Protein AF-A0A356QQH7-F1 (afdb_monomer_lite)

Sequence (150 aa):
EQMPKISRMQTELLVSAFQADFTRVATLQFTNSVGQASMTWLGIQERQHTLSHKPNSDTDAQEKLTKINAWYASEIAHLAQRLAETPEPGGSGSMLDHTTILWTNELGEGNSHSHKDIPWAFIGSGLGFKGGRMVDAGGVPHNRLLLSIA

Secondary structure (DSSP, 8-state):
--HHHHHHHHHHHHHHHHHTTS-S-----SS-TT---B-GGGT--SBHHHHHTS-TT-HHHHHHHHHHHHHHHHHHHHHHHHHHHSBPTTSSSBHHHH-EEEEE-S-SBTTTTB-SS--EEEEESTT----S-----TT--THHHHHH--

Radius of gyration: 17.01 Å; chains: 1; bounding box: 36×37×45 Å

Foldseek 3Di:
DCLVVVLVVVLVVVLVCVQVVVDPDDDDDSADPQGQDAPVVLVGRGGLLVLLQDDPVPVVSVVVNVSVVVVVVVSVVVSLVSQQPDARVVDGHGNLQQDKDWDWDPAPGRNVRHPFPTDIDIGGQNVPDDDPDDDDPVRPPCVVVVVVVD

Structure (mmCIF, N/CA/C/O backbone):
data_AF-A0A356QQH7-F1
#
_entry.id   AF-A0A356QQH7-F1
#
loop_
_atom_site.group_PDB
_atom_site.id
_atom_site.type_symbol
_atom_site.label_atom_id
_atom_site.label_alt_id
_atom_site.label_comp_id
_atom_site.label_asym_id
_atom_site.label_entity_id
_atom_site.label_seq_id
_atom_site.pdbx_PDB_ins_code
_atom_site.Cartn_x
_atom_site.Cartn_y
_atom_site.Cartn_z
_atom_site.occupancy
_atom_site.B_iso_or_equiv
_atom_site.auth_seq_id
_atom_site.auth_comp_id
_atom_site.auth_asym_id
_atom_site.auth_atom_id
_atom_site.pdbx_PDB_model_num
ATOM 1 N N . GLU A 1 1 ? 9.132 15.671 -4.067 1.00 79.00 1 GLU A N 1
ATOM 2 C CA . GLU A 1 1 ? 9.731 16.215 -2.825 1.00 79.00 1 GLU A CA 1
ATOM 3 C C . GLU A 1 1 ? 8.800 16.186 -1.616 1.00 79.00 1 GLU A C 1
ATOM 5 O O . GLU A 1 1 ? 9.200 15.644 -0.601 1.00 79.00 1 GLU A O 1
ATOM 10 N N . GLN A 1 2 ? 7.567 16.705 -1.682 1.00 91.81 2 GLN A N 1
ATOM 11 C CA . GLN A 1 2 ? 6.690 16.745 -0.493 1.00 91.81 2 GLN A CA 1
ATOM 12 C C . GLN A 1 2 ? 5.967 15.428 -0.163 1.00 91.81 2 GLN A C 1
ATOM 14 O O . GLN A 1 2 ? 5.400 15.313 0.922 1.00 91.81 2 GLN A O 1
ATOM 19 N N . MET A 1 3 ? 5.982 14.442 -1.067 1.00 94.38 3 MET A N 1
ATOM 20 C CA . MET A 1 3 ? 5.221 13.196 -0.912 1.00 94.38 3 MET A CA 1
ATOM 21 C C . MET A 1 3 ? 5.493 12.481 0.425 1.00 94.38 3 MET A C 1
ATOM 23 O O . MET A 1 3 ? 4.504 12.184 1.085 1.00 94.38 3 MET A O 1
ATOM 27 N N . PRO A 1 4 ? 6.748 12.318 0.903 1.00 96.00 4 PRO A N 1
ATOM 28 C CA . PRO A 1 4 ? 7.007 11.704 2.211 1.00 96.00 4 PRO A CA 1
ATOM 29 C C . PRO A 1 4 ? 6.417 12.465 3.399 1.00 96.00 4 PRO A C 1
ATOM 31 O O . PRO A 1 4 ? 5.981 11.872 4.378 1.00 96.00 4 PRO A O 1
ATOM 34 N N . LYS A 1 5 ? 6.385 13.799 3.333 1.00 96.69 5 LYS A N 1
ATOM 35 C CA . LYS A 1 5 ? 5.771 14.606 4.392 1.00 96.69 5 LYS A CA 1
ATOM 36 C C . LYS A 1 5 ? 4.253 14.437 4.377 1.00 96.69 5 LYS A C 1
ATOM 38 O O . LYS A 1 5 ? 3.643 14.251 5.424 1.00 96.69 5 LYS A O 1
ATOM 43 N N . ILE A 1 6 ? 3.650 14.513 3.191 1.00 96.44 6 ILE A N 1
ATOM 44 C CA . ILE A 1 6 ? 2.197 14.428 3.025 1.00 96.44 6 ILE A CA 1
ATOM 45 C C . ILE A 1 6 ? 1.697 13.033 3.404 1.00 96.44 6 ILE A C 1
ATOM 47 O O . ILE A 1 6 ? 0.715 12.942 4.128 1.00 96.44 6 ILE A O 1
ATOM 51 N N . SER A 1 7 ? 2.372 11.957 2.994 1.00 96.56 7 SER A N 1
ATOM 52 C CA . SER A 1 7 ? 1.982 10.587 3.349 1.00 96.56 7 SER A CA 1
ATOM 53 C C . SER A 1 7 ? 1.984 10.339 4.857 1.00 96.56 7 SER A C 1
ATOM 55 O O . SER A 1 7 ? 1.030 9.772 5.393 1.00 96.56 7 SER A O 1
ATOM 57 N N . ARG A 1 8 ? 3.015 10.826 5.558 1.00 97.06 8 ARG A N 1
ATOM 58 C CA . ARG A 1 8 ? 3.095 10.789 7.024 1.00 97.06 8 ARG A CA 1
ATOM 59 C C . ARG A 1 8 ? 1.954 11.576 7.665 1.00 97.06 8 ARG A C 1
ATOM 61 O O . ARG A 1 8 ? 1.257 11.052 8.522 1.00 97.06 8 ARG A O 1
ATOM 68 N N . MET A 1 9 ? 1.688 12.795 7.196 1.00 98.19 9 MET A N 1
ATOM 69 C CA . MET A 1 9 ? 0.567 13.594 7.707 1.00 98.19 9 MET A CA 1
ATOM 70 C C . MET A 1 9 ? -0.792 12.922 7.472 1.00 98.19 9 MET A C 1
ATOM 72 O O . MET A 1 9 ? -1.637 12.933 8.359 1.00 98.19 9 MET A O 1
ATOM 76 N N . GLN A 1 10 ? -1.004 12.318 6.301 1.00 98.06 10 GLN A N 1
ATOM 77 C CA . GLN A 1 10 ? -2.233 11.581 5.993 1.00 98.06 10 GLN A CA 1
ATOM 78 C C . GLN A 1 10 ? -2.392 10.342 6.884 1.00 98.06 10 GLN A C 1
ATOM 80 O O . GLN A 1 10 ? -3.502 10.047 7.315 1.00 98.06 10 GLN A O 1
ATOM 85 N N . THR A 1 11 ? -1.290 9.661 7.212 1.00 98.44 11 THR A N 1
ATOM 86 C CA . THR A 1 11 ? -1.286 8.557 8.184 1.00 98.44 11 THR A CA 1
ATOM 87 C C . THR A 1 11 ? -1.768 9.028 9.555 1.00 98.44 11 THR A C 1
ATOM 89 O O . THR A 1 11 ? -2.699 8.444 10.102 1.00 98.44 11 THR A O 1
ATOM 92 N N . GLU A 1 12 ? -1.204 10.116 10.088 1.00 98.38 12 GLU A N 1
ATOM 93 C CA . GLU A 1 12 ? -1.608 10.632 11.405 1.00 98.38 12 GLU A CA 1
ATOM 94 C C . GLU A 1 12 ? -3.066 11.113 11.427 1.00 98.38 12 GLU A C 1
ATOM 96 O O . GLU A 1 12 ? -3.777 10.890 12.408 1.00 98.38 12 GLU A O 1
ATOM 101 N N . LEU A 1 13 ? -3.542 11.729 10.339 1.00 98.31 13 LEU A N 1
ATOM 102 C CA . LEU A 1 13 ? -4.950 12.113 10.204 1.00 98.31 13 LEU A CA 1
ATOM 103 C C . LEU A 1 13 ? -5.874 10.891 10.210 1.00 98.31 13 LEU A C 1
ATOM 105 O O . LEU A 1 13 ? -6.892 10.908 10.899 1.00 98.31 13 LEU A O 1
ATOM 109 N N . LEU A 1 14 ? -5.515 9.832 9.480 1.00 98.44 14 LEU A N 1
ATOM 110 C CA . LEU A 1 14 ? -6.287 8.591 9.428 1.00 98.44 14 LEU A CA 1
ATOM 111 C C . LEU A 1 14 ? -6.355 7.929 10.808 1.00 98.44 14 LEU A C 1
ATOM 113 O O . LEU A 1 14 ? -7.448 7.620 11.280 1.00 98.44 14 LEU A O 1
ATOM 117 N N . VAL A 1 15 ? -5.210 7.768 11.479 1.00 98.38 15 VAL A N 1
ATOM 118 C CA . VAL A 1 15 ? -5.145 7.172 12.824 1.00 98.38 15 VAL A CA 1
ATOM 119 C C . VAL A 1 15 ? -5.974 7.988 13.814 1.00 98.38 15 VAL A C 1
ATOM 121 O O . VAL A 1 15 ? -6.765 7.416 14.559 1.00 98.38 15 VAL A O 1
ATOM 124 N N . SER A 1 16 ? -5.876 9.320 13.770 1.00 98.25 16 SER A N 1
ATOM 125 C CA . SER A 1 16 ? -6.668 10.206 14.634 1.00 98.25 16 SER A CA 1
ATOM 126 C C . SER A 1 16 ? -8.171 10.082 14.371 1.00 98.25 16 SER A C 1
ATOM 128 O O . SER A 1 16 ? -8.960 10.063 15.312 1.00 98.25 16 SER A O 1
ATOM 130 N N . ALA A 1 17 ? -8.584 9.970 13.104 1.00 98.25 17 ALA A N 1
ATOM 131 C CA . ALA A 1 17 ? -9.989 9.809 12.740 1.00 98.25 17 ALA A CA 1
ATOM 132 C C . ALA A 1 17 ? -10.570 8.478 13.241 1.00 98.25 17 ALA A C 1
ATOM 134 O O . ALA A 1 17 ? -11.712 8.446 13.694 1.00 98.25 17 ALA 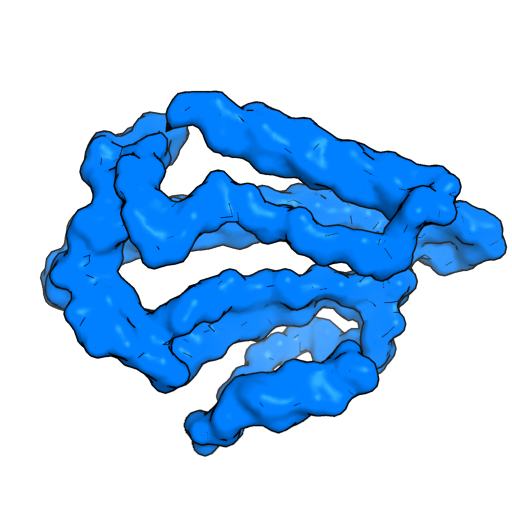A O 1
ATOM 135 N N . PHE A 1 18 ? -9.788 7.397 13.190 1.00 97.62 18 PHE A N 1
ATOM 136 C CA . PHE A 1 18 ? -10.193 6.108 13.754 1.00 97.62 18 PHE A CA 1
ATOM 137 C C . PHE A 1 18 ? -10.226 6.162 15.288 1.00 97.62 18 PHE A C 1
ATOM 139 O O . PHE A 1 18 ? -11.197 5.718 15.893 1.00 97.62 18 PHE A O 1
ATOM 146 N N . GLN A 1 19 ? -9.214 6.763 15.922 1.00 97.44 19 GLN A N 1
ATOM 147 C CA . GLN A 1 19 ? -9.132 6.878 17.381 1.00 97.44 19 GLN A CA 1
ATOM 148 C C . GLN A 1 19 ? -10.284 7.712 17.965 1.00 97.44 19 GLN A C 1
ATOM 150 O O . GLN A 1 19 ? -10.785 7.415 19.047 1.00 97.44 19 GLN A O 1
ATOM 155 N N . ALA A 1 20 ? -10.711 8.752 17.248 1.00 97.38 20 ALA A N 1
ATOM 156 C CA . ALA A 1 20 ? -11.837 9.605 17.621 1.00 97.38 20 ALA A CA 1
ATOM 157 C C . ALA A 1 20 ? -13.211 9.030 17.221 1.00 97.38 20 ALA A C 1
ATOM 159 O O . ALA A 1 20 ? -14.217 9.716 17.386 1.00 97.38 20 ALA A O 1
ATOM 160 N N . ASP A 1 21 ? -13.257 7.810 16.677 1.00 96.19 21 ASP A N 1
ATOM 161 C CA . ASP A 1 21 ? -14.471 7.161 16.170 1.00 96.19 21 ASP A CA 1
ATOM 162 C C . ASP A 1 21 ? -15.252 8.007 15.142 1.00 96.19 21 ASP A C 1
ATOM 164 O O . ASP A 1 21 ? -16.482 8.031 15.106 1.00 96.19 21 ASP A O 1
ATOM 168 N N . PHE A 1 22 ? -14.541 8.743 14.283 1.00 97.50 22 PHE A N 1
ATOM 169 C CA . PHE A 1 22 ? -15.168 9.508 13.199 1.00 97.50 22 PHE A CA 1
ATOM 170 C C . PHE A 1 22 ? -15.488 8.649 11.977 1.00 97.50 22 PHE A C 1
ATOM 172 O O . PHE A 1 22 ? -16.391 8.979 11.208 1.00 97.50 22 PHE A O 1
ATOM 179 N N . THR A 1 23 ? -14.744 7.564 11.763 1.00 97.06 23 THR A N 1
ATOM 180 C CA . THR A 1 23 ? -14.995 6.615 10.676 1.00 97.06 23 THR A CA 1
ATOM 181 C C . THR A 1 23 ? -14.417 5.241 11.005 1.00 97.06 23 THR A C 1
ATOM 183 O O . THR A 1 23 ? -13.462 5.119 11.769 1.00 97.06 23 THR A O 1
ATOM 186 N N . ARG A 1 24 ? -14.983 4.205 10.380 1.00 94.94 24 ARG A N 1
ATOM 187 C CA . ARG A 1 24 ? -14.503 2.815 10.436 1.00 94.94 24 ARG A CA 1
ATOM 188 C C . ARG A 1 24 ? -13.769 2.382 9.163 1.00 94.94 24 ARG A C 1
ATOM 190 O O . ARG A 1 24 ? -13.165 1.317 9.140 1.00 94.94 24 ARG A O 1
ATOM 197 N N . VAL A 1 25 ? -13.828 3.194 8.103 1.00 96.25 25 VAL A N 1
ATOM 198 C CA . VAL A 1 25 ? -13.228 2.901 6.792 1.00 96.25 25 VAL A CA 1
ATOM 199 C C . VAL A 1 25 ? -12.518 4.144 6.261 1.00 96.25 25 VAL A C 1
ATOM 201 O O . VAL A 1 25 ? -13.037 5.259 6.347 1.00 96.25 25 VAL A O 1
ATOM 204 N N . ALA A 1 26 ? -11.330 3.952 5.689 1.00 96.88 26 ALA A N 1
ATOM 205 C CA . ALA A 1 26 ? -10.556 4.999 5.033 1.00 96.88 26 ALA A CA 1
ATOM 206 C C . ALA A 1 26 ? -9.799 4.442 3.819 1.00 96.88 26 ALA A C 1
ATOM 208 O O . ALA A 1 26 ? -9.537 3.243 3.722 1.00 96.88 26 ALA A O 1
ATOM 209 N N . THR A 1 27 ? -9.420 5.324 2.897 1.00 95.62 27 THR A N 1
ATOM 210 C CA . THR A 1 27 ? -8.569 4.997 1.747 1.00 95.62 27 THR A CA 1
ATOM 211 C C . THR A 1 27 ? -7.424 5.994 1.684 1.00 95.62 27 THR A C 1
ATOM 213 O O . THR A 1 27 ? -7.651 7.202 1.722 1.00 95.62 27 THR A O 1
ATOM 216 N N . LEU A 1 28 ? -6.196 5.486 1.572 1.00 93.81 28 LEU A N 1
ATOM 217 C CA . LEU A 1 28 ? -4.996 6.293 1.387 1.00 93.81 28 LEU A CA 1
ATOM 218 C C . LEU A 1 28 ? -4.415 6.025 0.000 1.00 93.81 28 LEU A C 1
ATOM 220 O O . LEU A 1 28 ? -4.061 4.895 -0.327 1.00 93.81 28 LEU A O 1
ATOM 224 N N . GLN A 1 29 ? -4.290 7.078 -0.800 1.00 91.50 29 GLN A N 1
ATOM 225 C CA . GLN A 1 29 ? -3.718 7.018 -2.138 1.00 91.50 29 GLN A CA 1
ATOM 226 C C . GLN A 1 29 ? -2.514 7.959 -2.219 1.00 91.50 29 GLN A C 1
ATOM 228 O O . GLN A 1 29 ? -2.641 9.161 -2.002 1.00 91.50 29 GLN A O 1
ATOM 233 N N . PHE A 1 30 ? -1.339 7.422 -2.552 1.00 89.69 30 PHE A N 1
ATOM 234 C CA . PHE A 1 30 ? -0.111 8.222 -2.638 1.00 89.69 30 PHE A CA 1
ATOM 235 C C . PHE A 1 30 ? 0.006 9.007 -3.949 1.00 89.69 30 PHE A C 1
ATOM 237 O O . PHE A 1 30 ? 0.614 10.076 -3.998 1.00 89.69 30 PHE A O 1
ATOM 244 N N . THR A 1 31 ? -0.534 8.455 -5.035 1.00 87.31 31 THR A N 1
ATOM 245 C CA . THR A 1 31 ? -0.501 9.041 -6.377 1.00 87.31 31 THR A CA 1
ATOM 246 C C . THR A 1 31 ? -1.588 8.421 -7.258 1.00 87.31 31 THR A C 1
ATOM 248 O O . THR A 1 31 ? -2.228 7.450 -6.859 1.00 87.31 31 THR A O 1
ATOM 251 N N . ASN A 1 32 ? -1.832 8.983 -8.439 1.00 84.94 32 ASN A N 1
ATOM 252 C CA . ASN A 1 32 ? -2.826 8.482 -9.391 1.00 84.94 32 ASN A CA 1
ATOM 253 C C . ASN A 1 32 ? -2.258 7.397 -10.330 1.00 84.94 32 ASN A C 1
ATOM 255 O O . ASN A 1 32 ? -1.047 7.269 -10.476 1.00 84.94 32 ASN A O 1
ATOM 259 N N . SER A 1 33 ? -3.150 6.638 -10.981 1.00 71.50 33 SER A N 1
ATOM 260 C CA . SER A 1 33 ? -2.870 5.412 -11.770 1.00 71.50 33 SER A CA 1
ATOM 261 C C . SER A 1 33 ? -2.017 5.613 -13.047 1.00 71.50 33 SER A C 1
ATOM 263 O O . SER A 1 33 ? -1.696 4.686 -13.777 1.00 71.50 33 SER A O 1
ATOM 265 N N . VAL A 1 34 ? -1.580 6.842 -13.333 1.00 82.25 34 VA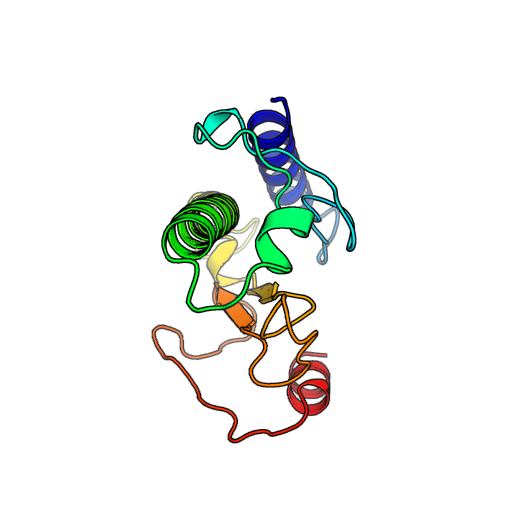L A N 1
ATOM 266 C CA . VAL A 1 34 ? -0.606 7.167 -14.401 1.00 82.25 34 VAL A CA 1
ATOM 267 C C . VAL A 1 34 ? 0.377 8.230 -13.888 1.00 82.25 34 VAL A C 1
ATOM 269 O O . VAL A 1 34 ? 0.896 9.075 -14.622 1.00 82.25 34 VAL A O 1
ATOM 272 N N . GLY A 1 35 ? 0.575 8.245 -12.570 1.00 79.81 35 GLY A N 1
ATOM 273 C CA . GLY A 1 35 ? 1.304 9.274 -11.860 1.00 79.81 35 GLY A CA 1
ATOM 274 C C . GLY A 1 35 ? 2.748 9.336 -12.315 1.00 79.81 35 GLY A C 1
ATOM 275 O O . GLY A 1 35 ? 3.535 8.412 -12.120 1.00 79.81 35 GLY A O 1
ATOM 276 N N . GLN A 1 36 ? 3.124 10.481 -12.870 1.00 85.25 36 GLN A N 1
ATOM 277 C CA . GLN A 1 36 ? 4.481 10.774 -13.325 1.00 85.25 36 GLN A CA 1
ATOM 278 C C . GLN A 1 36 ? 5.376 11.245 -12.169 1.00 85.25 36 GLN A C 1
ATOM 280 O O . GLN A 1 36 ? 6.217 12.129 -12.338 1.00 85.25 36 GLN A O 1
ATOM 285 N N . ALA A 1 37 ? 5.161 10.692 -10.972 1.00 89.00 37 ALA A N 1
ATOM 286 C CA . ALA A 1 37 ? 5.920 11.053 -9.789 1.00 89.00 37 ALA A CA 1
ATOM 287 C C . ALA A 1 37 ? 7.392 10.666 -9.974 1.00 89.00 37 ALA A C 1
ATOM 289 O O . ALA A 1 37 ? 7.711 9.544 -10.373 1.00 89.00 37 ALA A O 1
ATOM 290 N N . SER A 1 38 ? 8.279 11.613 -9.679 1.00 91.56 38 SER A N 1
ATOM 291 C CA . SER A 1 38 ? 9.714 11.372 -9.557 1.00 91.56 38 SER A CA 1
ATOM 292 C C . SER A 1 38 ? 10.070 11.282 -8.075 1.00 91.56 38 SER A C 1
ATOM 294 O O . SER A 1 38 ? 9.689 12.148 -7.275 1.00 91.56 38 SER A O 1
ATOM 296 N N . MET A 1 39 ? 10.767 10.209 -7.707 1.00 94.00 39 MET A N 1
ATOM 297 C CA . MET A 1 39 ? 11.115 9.879 -6.325 1.00 94.00 39 MET A CA 1
ATOM 298 C C . MET A 1 39 ? 12.503 10.415 -5.979 1.00 94.00 39 MET A C 1
ATOM 300 O O . MET A 1 39 ? 13.399 9.679 -5.569 1.00 94.00 39 MET A O 1
ATOM 304 N N . THR A 1 40 ? 12.685 11.727 -6.148 1.00 96.12 40 THR A N 1
ATOM 305 C CA . THR A 1 40 ? 14.000 12.383 -6.048 1.00 96.12 40 THR A CA 1
ATOM 306 C C . THR A 1 40 ? 14.660 12.229 -4.678 1.00 96.12 40 THR A C 1
ATOM 308 O O . THR A 1 40 ? 15.884 12.182 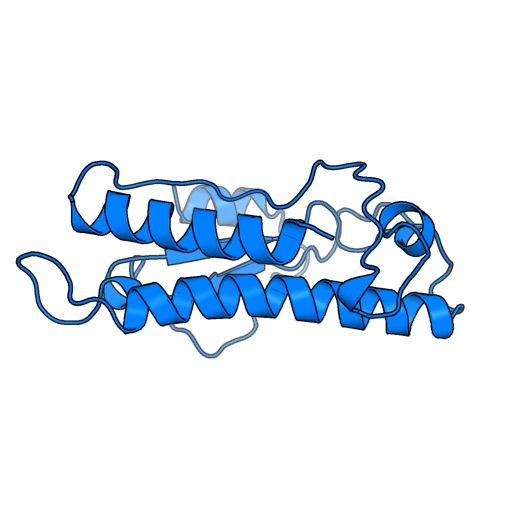-4.595 1.00 96.12 40 THR A O 1
ATOM 311 N N . TRP A 1 41 ? 13.876 12.066 -3.608 1.00 95.81 41 TRP A N 1
ATOM 312 C CA . TRP A 1 41 ? 14.384 11.797 -2.255 1.00 95.81 41 TRP A CA 1
ATOM 313 C C . TRP A 1 41 ? 15.020 10.406 -2.109 1.00 95.81 41 TRP A C 1
ATOM 315 O O . TRP A 1 41 ? 15.756 10.174 -1.156 1.00 95.81 41 TRP A O 1
ATOM 325 N N . LEU A 1 42 ? 14.768 9.495 -3.054 1.00 96.88 42 LEU A N 1
ATOM 326 C CA . LEU A 1 42 ? 15.439 8.197 -3.170 1.00 96.88 42 LEU A CA 1
ATOM 327 C C . LEU A 1 42 ? 16.644 8.247 -4.127 1.00 96.88 42 LEU A C 1
ATOM 329 O O . LEU A 1 42 ? 17.221 7.209 -4.442 1.00 96.88 42 LEU A O 1
ATOM 333 N N . GLY A 1 43 ? 17.005 9.432 -4.634 1.00 96.38 43 GLY A N 1
ATOM 334 C CA . GLY A 1 43 ? 18.038 9.598 -5.660 1.00 96.38 43 GLY A CA 1
ATOM 335 C C . GLY A 1 43 ? 17.595 9.189 -7.070 1.00 96.38 43 GLY A C 1
ATOM 336 O O . GLY A 1 43 ? 18.440 9.050 -7.948 1.00 96.38 43 GLY A O 1
ATOM 337 N N . ILE A 1 44 ? 16.291 9.000 -7.302 1.00 96.88 44 ILE A N 1
ATOM 338 C CA . ILE A 1 44 ? 15.731 8.569 -8.591 1.00 96.88 44 ILE A CA 1
ATOM 339 C C . ILE A 1 44 ? 15.105 9.781 -9.275 1.00 96.88 44 ILE A C 1
ATOM 341 O O . ILE A 1 44 ? 14.156 10.366 -8.755 1.00 96.88 44 ILE A O 1
ATOM 345 N N . GLN A 1 45 ? 15.655 10.176 -10.424 1.00 95.38 45 GLN A N 1
ATOM 346 C CA . GLN A 1 45 ? 15.201 11.362 -11.161 1.00 95.38 45 GLN A CA 1
ATOM 347 C C . GLN A 1 45 ? 14.113 11.014 -12.178 1.00 95.38 45 GLN A C 1
ATOM 349 O O . GLN A 1 45 ? 13.234 11.829 -12.471 1.00 95.38 45 GLN A O 1
ATOM 354 N N . GLU A 1 46 ? 14.143 9.790 -12.695 1.00 96.00 46 GLU A N 1
ATOM 355 C CA . GLU A 1 46 ? 13.163 9.272 -13.631 1.00 96.00 46 GLU A CA 1
ATOM 356 C C . GLU A 1 46 ? 11.772 9.183 -13.002 1.00 96.00 46 GLU A C 1
ATOM 358 O O . GLU A 1 46 ? 11.584 9.024 -11.794 1.00 96.00 46 GLU A O 1
ATOM 363 N N . ARG A 1 47 ? 10.761 9.279 -13.861 1.00 94.38 47 ARG A N 1
ATOM 364 C CA . ARG A 1 47 ? 9.364 9.156 -13.457 1.00 94.38 47 ARG A CA 1
ATOM 365 C C . ARG A 1 47 ? 9.029 7.680 -13.294 1.00 94.38 47 ARG A C 1
ATOM 367 O O . ARG A 1 47 ? 9.300 6.894 -14.202 1.00 94.38 47 ARG A O 1
ATOM 374 N N . GLN A 1 48 ? 8.395 7.314 -12.181 1.00 93.62 48 GLN A N 1
ATOM 375 C CA . GLN A 1 48 ? 8.092 5.913 -11.864 1.00 93.62 48 GLN A CA 1
ATOM 376 C C . GLN A 1 48 ? 7.292 5.208 -12.968 1.00 93.62 48 GLN A C 1
ATOM 378 O O . GLN A 1 48 ? 7.593 4.073 -13.314 1.00 93.62 48 GLN A O 1
ATOM 383 N N . HIS A 1 49 ? 6.325 5.904 -13.577 1.00 94.19 49 HIS A N 1
ATOM 384 C CA . HIS A 1 49 ? 5.502 5.333 -14.638 1.00 94.19 49 HIS A CA 1
ATOM 385 C C . HIS A 1 49 ? 6.342 5.063 -15.888 1.00 94.19 49 HIS A C 1
ATOM 387 O O . HIS A 1 49 ? 6.183 4.052 -16.553 1.00 94.19 49 HIS A O 1
ATOM 393 N N . THR A 1 50 ? 7.291 5.940 -16.214 1.00 95.50 50 THR A N 1
ATOM 394 C CA . THR A 1 50 ? 8.225 5.684 -17.316 1.00 95.50 50 THR A CA 1
ATOM 395 C C . THR A 1 50 ? 9.134 4.495 -17.014 1.00 95.50 50 THR A C 1
ATOM 397 O O . THR A 1 50 ? 9.389 3.692 -17.908 1.00 95.50 50 THR A O 1
ATOM 400 N N . LEU A 1 51 ? 9.601 4.359 -15.768 1.00 95.94 51 LEU A N 1
ATOM 401 C CA . LEU A 1 51 ? 10.393 3.202 -15.347 1.00 95.94 51 LEU A CA 1
ATOM 402 C C . LEU A 1 51 ? 9.595 1.898 -15.463 1.00 95.94 51 LEU A C 1
ATOM 404 O O . LEU A 1 51 ? 10.156 0.902 -15.906 1.00 95.94 51 LEU A O 1
ATOM 408 N N . SER A 1 52 ? 8.297 1.894 -15.142 1.00 94.44 52 SER A N 1
ATOM 409 C CA . SER A 1 52 ? 7.476 0.677 -15.199 1.00 94.44 52 SER A CA 1
ATOM 410 C C . SER A 1 52 ? 7.285 0.122 -16.613 1.00 94.44 52 SER A C 1
ATOM 412 O O . SER A 1 52 ? 6.988 -1.057 -16.747 1.00 94.44 52 SER A O 1
ATOM 414 N N . HIS A 1 53 ? 7.489 0.933 -17.659 1.00 96.31 53 HIS A N 1
ATOM 415 C CA . HIS A 1 53 ? 7.476 0.490 -19.064 1.00 96.31 53 HIS A CA 1
ATOM 416 C C . HIS A 1 53 ? 8.794 -0.141 -19.530 1.00 96.31 53 HIS A C 1
ATOM 418 O O . HIS A 1 53 ? 8.882 -0.634 -20.655 1.00 96.31 53 HIS A O 1
ATOM 424 N N . LYS A 1 54 ? 9.849 -0.108 -18.710 1.00 97.88 54 LYS A N 1
ATOM 425 C CA . LYS A 1 54 ? 11.145 -0.685 -19.073 1.00 97.88 54 LYS A CA 1
ATOM 426 C C . LYS A 1 54 ? 11.075 -2.217 -19.105 1.00 97.88 54 LYS A C 1
ATOM 428 O O . LYS A 1 54 ? 10.351 -2.823 -18.312 1.00 97.88 54 LYS A O 1
ATOM 433 N N . PRO A 1 55 ? 11.816 -2.872 -20.016 1.00 97.38 55 PRO A N 1
ATOM 434 C CA . PRO A 1 55 ? 11.842 -4.328 -20.072 1.00 97.38 55 PRO A CA 1
ATOM 435 C C . PRO A 1 55 ? 12.436 -4.907 -18.781 1.00 97.38 55 PRO A C 1
ATOM 437 O O . PRO A 1 55 ? 13.291 -4.288 -18.150 1.00 97.38 55 PRO A O 1
ATOM 440 N N . ASN A 1 56 ? 12.046 -6.129 -18.420 1.00 96.00 56 ASN A N 1
ATOM 441 C CA . ASN A 1 56 ? 12.557 -6.799 -17.212 1.00 96.00 56 ASN A CA 1
ATOM 442 C C . ASN A 1 56 ? 14.077 -7.036 -17.248 1.00 96.00 56 ASN A C 1
ATOM 444 O O . ASN A 1 56 ? 14.701 -7.207 -16.207 1.00 96.00 56 ASN A O 1
ATOM 448 N N . SER A 1 57 ? 14.682 -7.028 -18.440 1.00 97.81 57 SER A N 1
ATOM 449 C CA . SER A 1 57 ? 16.132 -7.120 -18.629 1.00 97.81 57 SER A CA 1
ATOM 450 C C . SER A 1 57 ? 16.890 -5.826 -18.300 1.00 97.81 57 SER A C 1
ATOM 452 O O . SER A 1 57 ? 18.115 -5.852 -18.234 1.00 97.81 57 SER A O 1
ATOM 454 N N . ASP A 1 58 ? 16.201 -4.692 -18.137 1.00 98.38 58 ASP A N 1
ATOM 455 C CA . ASP A 1 58 ? 16.799 -3.417 -17.722 1.00 98.38 58 ASP A CA 1
ATOM 456 C C . ASP A 1 58 ? 16.986 -3.416 -16.196 1.00 98.38 58 ASP A C 1
ATOM 458 O O . ASP A 1 58 ? 16.111 -2.994 -15.438 1.00 98.38 58 ASP A O 1
ATOM 462 N N . THR A 1 59 ? 18.120 -3.950 -15.738 1.00 98.25 59 THR A N 1
ATOM 463 C CA . THR A 1 59 ? 18.404 -4.153 -14.309 1.00 98.25 59 THR A CA 1
ATOM 464 C C . THR A 1 59 ? 18.410 -2.849 -13.512 1.00 98.25 59 THR A C 1
ATOM 466 O O . THR A 1 59 ? 17.928 -2.832 -12.384 1.00 98.25 59 THR A O 1
ATOM 469 N N . ASP A 1 60 ? 18.887 -1.747 -14.098 1.00 98.25 60 ASP A N 1
ATOM 470 C CA . ASP A 1 60 ? 18.885 -0.427 -13.452 1.00 98.25 60 ASP A CA 1
ATOM 471 C C . ASP A 1 60 ? 17.449 0.064 -13.198 1.00 98.25 60 ASP A C 1
ATOM 473 O O . ASP A 1 60 ? 17.120 0.501 -12.091 1.00 98.25 60 ASP A O 1
ATOM 477 N N . ALA A 1 61 ? 16.554 -0.087 -14.181 1.00 97.94 61 ALA A N 1
ATOM 478 C CA . ALA A 1 61 ? 15.143 0.233 -13.990 1.00 97.94 61 ALA A CA 1
ATOM 479 C C . ALA A 1 61 ? 14.488 -0.647 -12.912 1.00 97.94 61 ALA A C 1
ATOM 481 O O . ALA A 1 61 ? 13.753 -0.128 -12.067 1.00 97.94 61 ALA A O 1
ATOM 482 N N . GLN A 1 62 ? 14.781 -1.953 -12.894 1.00 97.56 62 GLN A N 1
ATOM 483 C CA . GLN A 1 62 ? 14.234 -2.878 -11.892 1.00 97.56 62 GLN A CA 1
ATOM 484 C C . GLN A 1 62 ? 14.718 -2.556 -10.471 1.00 97.56 62 GLN A C 1
ATOM 486 O O . GLN A 1 62 ? 13.925 -2.566 -9.526 1.00 97.56 62 GLN A O 1
ATOM 491 N N . GLU A 1 63 ? 15.991 -2.200 -10.295 1.00 98.31 63 GLU A N 1
ATOM 492 C CA . GLU A 1 63 ? 16.529 -1.771 -9.000 1.00 98.31 63 GLU A CA 1
ATOM 493 C C . GLU A 1 63 ? 15.867 -0.478 -8.506 1.00 98.31 63 GLU A C 1
ATOM 495 O O . GLU A 1 63 ? 15.501 -0.367 -7.330 1.00 98.31 63 GLU A O 1
ATOM 500 N N . LYS A 1 64 ? 15.664 0.499 -9.398 1.00 98.25 64 LYS A N 1
ATOM 501 C CA . LYS A 1 64 ? 14.969 1.756 -9.079 1.00 98.25 64 LYS A CA 1
ATOM 502 C C . LYS A 1 64 ? 13.511 1.512 -8.693 1.00 98.25 64 LYS A C 1
ATOM 504 O O . LYS A 1 64 ? 13.065 2.023 -7.667 1.00 98.25 64 LYS A O 1
ATOM 509 N N . LEU A 1 65 ? 12.783 0.693 -9.454 1.00 96.38 65 LEU A N 1
ATOM 510 C CA . LEU A 1 65 ? 11.404 0.307 -9.135 1.00 96.38 65 LEU A CA 1
ATOM 511 C C . LEU A 1 65 ? 11.318 -0.443 -7.803 1.00 96.38 65 LEU A C 1
ATOM 513 O O . LEU A 1 65 ? 10.424 -0.173 -7.004 1.00 96.38 65 LEU A O 1
ATOM 517 N N . THR A 1 66 ? 12.276 -1.325 -7.517 1.00 97.00 66 THR A N 1
ATOM 518 C CA . THR A 1 66 ? 12.353 -2.033 -6.232 1.00 97.00 66 THR A CA 1
ATOM 519 C C . THR A 1 66 ? 12.523 -1.052 -5.073 1.00 97.00 66 THR A C 1
ATOM 521 O O . THR A 1 66 ? 11.801 -1.149 -4.082 1.00 97.00 66 THR A O 1
ATOM 524 N N . LYS A 1 67 ? 13.409 -0.054 -5.203 1.00 98.19 67 LYS A N 1
ATOM 525 C CA . LYS A 1 67 ? 13.585 1.009 -4.196 1.00 98.19 67 LYS A CA 1
ATOM 526 C C . LYS A 1 67 ? 12.313 1.840 -3.997 1.00 98.19 67 LYS A C 1
ATOM 528 O O . LYS A 1 67 ? 11.963 2.142 -2.859 1.00 98.19 67 LYS A O 1
ATOM 533 N N . ILE A 1 68 ? 11.610 2.179 -5.078 1.00 96.12 68 ILE A N 1
ATOM 534 C CA . ILE A 1 68 ? 10.334 2.911 -5.026 1.00 96.12 68 ILE A CA 1
ATOM 535 C C . ILE A 1 68 ? 9.262 2.091 -4.294 1.00 96.12 68 ILE A C 1
ATOM 537 O O . ILE A 1 68 ? 8.627 2.591 -3.367 1.00 96.12 68 ILE A O 1
ATOM 541 N N . ASN A 1 69 ? 9.094 0.818 -4.655 1.00 95.06 69 ASN A N 1
ATOM 542 C CA . ASN A 1 69 ? 8.119 -0.069 -4.019 1.00 95.06 69 ASN A CA 1
ATOM 543 C C . ASN A 1 69 ? 8.455 -0.341 -2.548 1.00 95.06 69 ASN A C 1
ATOM 545 O O . ASN A 1 69 ? 7.555 -0.366 -1.711 1.00 95.06 69 ASN A O 1
ATOM 549 N N . ALA A 1 70 ? 9.739 -0.477 -2.209 1.00 97.38 70 ALA A N 1
ATOM 550 C CA . ALA A 1 70 ? 10.187 -0.584 -0.824 1.00 97.38 70 ALA A CA 1
ATOM 551 C C . ALA A 1 70 ? 9.856 0.683 -0.019 1.00 97.38 70 ALA A C 1
ATOM 553 O O . ALA A 1 70 ? 9.452 0.588 1.139 1.00 97.38 70 ALA A O 1
ATOM 554 N N . TRP A 1 71 ? 9.967 1.867 -0.630 1.00 97.44 71 TRP A N 1
ATOM 555 C CA . TRP A 1 71 ? 9.542 3.108 0.009 1.00 97.44 71 TRP A CA 1
ATOM 556 C C . TRP A 1 71 ? 8.026 3.129 0.259 1.00 97.44 71 TRP A C 1
ATOM 558 O O . TRP A 1 71 ? 7.620 3.374 1.393 1.00 97.44 71 TRP A O 1
ATOM 568 N N . TYR A 1 72 ? 7.191 2.782 -0.728 1.00 96.12 72 TYR A N 1
ATOM 569 C CA . TYR A 1 72 ? 5.740 2.656 -0.515 1.00 96.12 72 TYR A CA 1
ATOM 570 C C . TYR A 1 72 ? 5.397 1.650 0.590 1.00 96.12 72 TYR A C 1
ATOM 572 O O . TYR A 1 72 ? 4.603 1.959 1.479 1.00 96.12 72 TYR A O 1
ATOM 580 N N . ALA A 1 73 ? 6.046 0.484 0.588 1.00 97.00 73 ALA A N 1
ATOM 581 C CA . ALA A 1 73 ? 5.895 -0.508 1.646 1.00 97.00 73 ALA A CA 1
ATOM 582 C C . ALA A 1 73 ? 6.265 0.067 3.022 1.00 97.00 73 ALA A C 1
ATOM 584 O O . ALA A 1 73 ? 5.575 -0.205 4.001 1.00 97.00 73 ALA A O 1
ATOM 585 N N . SER A 1 74 ? 7.308 0.903 3.107 1.00 98.00 74 SER A N 1
ATOM 586 C CA . SER A 1 74 ? 7.699 1.560 4.360 1.00 98.00 74 SER A CA 1
ATOM 587 C C . SER A 1 74 ? 6.653 2.560 4.867 1.00 98.00 74 SER A C 1
ATOM 589 O O . SER A 1 74 ? 6.477 2.704 6.076 1.00 98.00 74 SER A O 1
ATOM 591 N N . GLU A 1 75 ? 5.907 3.210 3.970 1.00 98.00 75 GLU A N 1
ATOM 592 C CA . GLU A 1 75 ? 4.805 4.096 4.352 1.00 98.00 75 GLU A CA 1
ATOM 593 C C . GLU A 1 75 ? 3.611 3.318 4.914 1.00 98.00 75 GLU A C 1
ATOM 595 O O . GLU A 1 75 ? 3.020 3.727 5.912 1.00 98.00 75 GLU A O 1
ATOM 600 N N . ILE A 1 76 ? 3.295 2.165 4.322 1.00 98.19 76 ILE A N 1
ATOM 601 C CA . ILE A 1 76 ? 2.271 1.255 4.848 1.00 98.19 76 ILE A CA 1
ATOM 602 C C . ILE A 1 76 ? 2.712 0.637 6.180 1.00 98.19 76 ILE A C 1
ATOM 604 O O . ILE A 1 76 ? 1.914 0.549 7.112 1.00 98.19 76 ILE A O 1
ATOM 608 N N . ALA A 1 77 ? 3.986 0.258 6.304 1.00 98.25 77 ALA A N 1
ATOM 609 C CA . ALA A 1 77 ? 4.551 -0.236 7.555 1.00 98.25 77 ALA A CA 1
ATOM 610 C C . ALA A 1 77 ? 4.458 0.815 8.667 1.00 98.25 77 ALA A C 1
ATOM 612 O O . ALA A 1 77 ? 4.120 0.479 9.797 1.00 98.25 77 ALA A O 1
ATOM 613 N N . HIS A 1 78 ? 4.686 2.089 8.344 1.00 98.56 78 HIS A N 1
ATOM 614 C CA . HIS A 1 78 ? 4.490 3.176 9.293 1.00 98.56 78 HIS A CA 1
ATOM 615 C C . HIS A 1 78 ? 3.025 3.320 9.717 1.00 98.56 78 HIS A C 1
ATOM 617 O O . HIS A 1 78 ? 2.769 3.410 10.911 1.00 98.56 78 HIS A O 1
ATOM 623 N N . LEU A 1 79 ? 2.056 3.276 8.794 1.00 98.69 79 LEU A N 1
ATOM 624 C CA . LEU A 1 79 ? 0.633 3.264 9.163 1.00 98.69 79 LEU A CA 1
ATOM 625 C C . LEU A 1 79 ? 0.305 2.101 10.112 1.00 98.69 79 LEU A C 1
ATOM 627 O O . LEU A 1 79 ? -0.329 2.311 11.146 1.00 98.69 79 LEU A O 1
ATOM 631 N N . ALA A 1 80 ? 0.776 0.893 9.798 1.00 98.56 80 ALA A N 1
ATOM 632 C CA . ALA A 1 80 ? 0.589 -0.269 10.661 1.00 98.56 80 ALA A CA 1
ATOM 633 C C . ALA A 1 80 ? 1.226 -0.060 12.044 1.00 98.56 80 ALA A C 1
ATOM 635 O O . ALA A 1 80 ? 0.589 -0.326 13.059 1.00 98.56 80 ALA A O 1
ATOM 636 N N . GLN A 1 81 ? 2.449 0.474 12.096 1.00 98.69 81 GLN A N 1
ATOM 637 C CA . GLN A 1 81 ? 3.136 0.795 13.344 1.00 98.69 81 GLN A CA 1
ATOM 638 C C . GLN A 1 81 ? 2.353 1.819 14.172 1.00 98.69 81 GLN A C 1
ATOM 640 O O . GLN A 1 81 ? 2.156 1.608 15.364 1.00 98.69 81 GLN A O 1
ATOM 645 N N . ARG A 1 82 ? 1.855 2.895 13.554 1.00 98.69 82 ARG A N 1
ATOM 646 C CA . ARG A 1 82 ? 1.073 3.918 14.258 1.00 98.69 82 ARG A CA 1
ATOM 647 C C . ARG A 1 82 ? -0.214 3.346 14.850 1.00 98.69 82 ARG A C 1
ATOM 649 O O . ARG A 1 82 ? -0.546 3.670 15.986 1.00 98.69 82 ARG A O 1
ATOM 656 N N . LEU A 1 83 ? -0.898 2.453 14.134 1.00 98.62 83 LEU A N 1
ATOM 657 C CA . LEU A 1 83 ? -2.058 1.727 14.664 1.00 98.62 83 LEU A CA 1
ATOM 658 C C . LEU A 1 83 ? -1.673 0.760 15.798 1.00 98.62 83 LEU A C 1
ATOM 660 O O . LEU A 1 83 ? -2.414 0.644 16.767 1.00 98.62 83 LEU A O 1
ATOM 664 N N . ALA A 1 84 ? -0.521 0.091 15.710 1.00 98.50 84 ALA A N 1
ATOM 665 C CA . ALA A 1 84 ? -0.039 -0.828 16.747 1.00 98.50 84 ALA A CA 1
ATOM 666 C C . ALA A 1 84 ? 0.376 -0.102 18.039 1.00 98.50 84 ALA A C 1
ATOM 668 O O . ALA A 1 84 ? 0.203 -0.618 19.139 1.00 98.50 84 ALA A O 1
ATOM 669 N N . GLU A 1 85 ? 0.922 1.106 17.912 1.00 98.50 85 GLU A N 1
ATOM 670 C CA . GLU A 1 85 ? 1.313 1.962 19.037 1.00 98.50 85 GLU A CA 1
ATOM 671 C C . GLU A 1 85 ? 0.122 2.674 19.691 1.00 98.50 85 GLU A C 1
ATOM 673 O O . GLU A 1 85 ? 0.266 3.240 20.776 1.00 98.50 85 GLU A O 1
ATOM 678 N N . THR A 1 86 ? -1.045 2.677 19.043 1.00 98.56 86 THR A N 1
ATOM 679 C CA . THR A 1 86 ? -2.234 3.379 19.531 1.00 98.56 86 THR A CA 1
ATOM 680 C C . THR A 1 86 ? -3.185 2.389 20.210 1.00 98.56 86 THR A C 1
ATOM 682 O O . THR A 1 86 ? -3.641 1.453 19.553 1.00 98.56 86 THR A O 1
ATOM 685 N N . PRO A 1 87 ? -3.507 2.557 21.508 1.00 98.19 87 PRO A N 1
ATOM 686 C CA . PRO A 1 87 ? -4.468 1.696 22.197 1.00 98.19 87 PRO A CA 1
ATOM 687 C C . PRO A 1 87 ? -5.861 1.771 21.572 1.00 98.19 87 PRO A C 1
ATOM 689 O O . PRO A 1 87 ? -6.294 2.853 21.170 1.00 98.19 87 PRO A O 1
ATOM 692 N N . GLU A 1 88 ? -6.577 0.647 21.552 1.00 97.69 88 GLU A N 1
ATOM 693 C CA . GLU A 1 88 ? -7.971 0.619 21.102 1.00 97.69 88 GLU A CA 1
ATOM 694 C C . GLU A 1 88 ? -8.865 1.449 22.047 1.00 97.69 88 GLU A C 1
ATOM 696 O O . GLU A 1 88 ? -8.931 1.151 23.249 1.00 97.69 88 GLU A O 1
ATOM 701 N N . PRO A 1 89 ? -9.580 2.477 21.554 1.00 94.50 89 PRO A N 1
ATOM 702 C CA . PRO A 1 89 ? -10.486 3.265 22.383 1.00 94.50 89 PRO A CA 1
ATOM 703 C C . PRO A 1 89 ? -11.604 2.406 22.987 1.00 94.50 89 PRO A C 1
ATOM 705 O O . PRO A 1 89 ? -12.432 1.835 22.285 1.00 94.50 89 PRO A O 1
ATOM 708 N N . GLY A 1 90 ? -11.653 2.326 24.319 1.00 92.50 90 GLY A N 1
ATOM 709 C CA . GLY A 1 90 ? -12.692 1.565 25.027 1.00 92.50 90 GLY A CA 1
ATOM 710 C C . GLY A 1 90 ? -12.562 0.040 24.916 1.00 92.50 90 GLY A C 1
ATOM 711 O O . GLY A 1 90 ? -13.476 -0.669 25.335 1.00 92.50 90 GLY A O 1
ATOM 712 N N . GLY A 1 91 ? -11.442 -0.466 24.390 1.00 92.94 91 GLY A N 1
ATOM 713 C CA . GLY A 1 91 ? -11.175 -1.890 24.206 1.00 92.94 91 GLY A CA 1
ATOM 714 C C . GLY A 1 91 ? -9.830 -2.340 24.777 1.00 92.94 91 GLY A C 1
ATOM 715 O O . GLY A 1 91 ? -9.116 -1.596 25.448 1.00 92.94 91 GLY A O 1
ATOM 716 N N . SER A 1 92 ? -9.487 -3.601 24.517 1.00 96.62 92 SER A N 1
ATOM 717 C CA . SER A 1 92 ? -8.172 -4.172 24.824 1.00 96.62 92 SER A CA 1
ATOM 718 C C . SER A 1 92 ? -7.307 -4.252 23.572 1.00 96.62 92 SER A C 1
ATOM 720 O O . SER A 1 92 ? -7.825 -4.517 22.487 1.00 96.62 92 SER A O 1
ATOM 722 N N . GLY A 1 93 ? -5.990 -4.156 23.742 1.00 97.44 93 GLY A N 1
ATOM 723 C CA . GLY A 1 93 ? -5.041 -4.254 22.635 1.00 97.44 93 GLY A CA 1
ATOM 724 C C . GLY A 1 93 ? -4.824 -2.917 21.932 1.00 97.44 93 GLY A C 1
ATOM 725 O O . GLY A 1 93 ? -5.126 -1.849 22.472 1.00 97.44 93 GLY A O 1
ATOM 726 N N . SER A 1 94 ? -4.251 -2.994 20.741 1.00 98.31 94 SER A N 1
ATOM 727 C CA . SER A 1 94 ? -3.965 -1.853 19.875 1.00 98.31 94 SER A CA 1
ATOM 728 C C . SER A 1 94 ? -5.010 -1.714 18.775 1.00 98.31 94 SER A C 1
ATOM 730 O O . SER A 1 94 ? -5.674 -2.684 18.416 1.00 98.31 94 SER A O 1
ATOM 732 N N . MET A 1 95 ? -5.097 -0.542 18.154 1.00 98.12 95 MET A N 1
ATOM 733 C CA . MET A 1 95 ? -5.974 -0.340 16.999 1.00 98.12 95 MET A CA 1
ATOM 734 C C . MET A 1 95 ? -5.621 -1.255 15.820 1.00 98.12 95 MET A C 1
ATOM 736 O O . MET A 1 95 ? -6.497 -1.599 15.026 1.00 98.12 95 MET A O 1
ATOM 740 N N . LEU A 1 96 ? -4.360 -1.691 15.688 1.00 97.88 96 LEU A N 1
ATOM 741 C CA . LEU A 1 96 ? -3.969 -2.646 14.645 1.00 97.88 96 LEU A CA 1
ATOM 742 C C . LEU A 1 96 ? -4.584 -4.039 14.869 1.00 97.88 96 LEU A C 1
ATOM 744 O O . LEU A 1 96 ? -4.869 -4.742 13.897 1.00 97.88 96 LEU A O 1
ATOM 748 N N . ASP A 1 97 ? -4.836 -4.426 16.122 1.00 97.00 97 ASP A N 1
ATOM 749 C CA . ASP A 1 97 ? -5.499 -5.695 16.442 1.00 97.00 97 ASP A CA 1
ATOM 750 C C . ASP A 1 97 ? -6.955 -5.715 15.948 1.00 97.00 97 ASP A C 1
ATOM 752 O O . ASP A 1 97 ? -7.479 -6.773 15.604 1.00 97.00 97 ASP A O 1
ATOM 756 N N . HIS A 1 98 ? -7.576 -4.537 15.831 1.00 96.19 98 HIS A N 1
ATOM 757 C CA . HIS A 1 98 ? -8.970 -4.355 15.407 1.00 96.19 98 HIS A CA 1
ATOM 758 C C . HIS A 1 98 ? -9.113 -3.792 13.987 1.00 96.19 98 HIS A C 1
ATOM 760 O O . HIS A 1 98 ? -10.223 -3.658 13.478 1.00 96.19 98 HIS A O 1
ATOM 766 N N . THR A 1 99 ? -8.003 -3.506 13.303 1.00 96.75 99 THR A N 1
ATOM 767 C CA . THR A 1 99 ? -7.983 -2.955 11.938 1.00 96.75 99 THR A CA 1
ATOM 768 C C . THR A 1 99 ? -7.395 -3.964 10.955 1.00 96.75 99 THR A C 1
ATOM 770 O O . THR A 1 99 ? -6.508 -4.746 11.293 1.00 96.75 99 THR A O 1
ATOM 773 N N . THR A 1 100 ? -7.876 -3.959 9.710 1.00 96.62 100 THR A N 1
ATOM 774 C CA . THR A 1 100 ? -7.209 -4.639 8.589 1.00 96.62 100 THR A CA 1
ATOM 775 C C . THR A 1 100 ? -6.833 -3.621 7.523 1.00 96.62 100 THR A C 1
ATOM 777 O O . THR A 1 100 ? -7.699 -2.958 6.959 1.00 96.62 100 THR A O 1
ATOM 780 N N . ILE A 1 101 ? -5.539 -3.509 7.235 1.00 97.56 101 ILE A N 1
ATOM 781 C CA . ILE A 1 101 ? -5.021 -2.738 6.107 1.00 97.56 101 ILE A CA 1
ATOM 782 C C . ILE A 1 101 ? -4.962 -3.662 4.896 1.00 97.56 101 ILE A C 1
ATOM 784 O O . ILE A 1 101 ? -4.317 -4.713 4.938 1.00 97.56 101 ILE A O 1
ATOM 788 N N . LEU A 1 102 ? -5.603 -3.228 3.815 1.00 95.81 102 LEU A N 1
ATOM 789 C CA . LEU A 1 102 ? -5.516 -3.840 2.499 1.00 95.81 102 LEU A CA 1
ATOM 790 C C . LEU A 1 102 ? -4.645 -2.964 1.599 1.00 95.81 102 LEU A C 1
ATOM 792 O O . LEU A 1 102 ? -5.006 -1.824 1.312 1.00 95.81 102 LEU A O 1
ATOM 796 N N . TRP A 1 103 ? -3.506 -3.488 1.152 1.00 96.25 103 TRP A N 1
ATOM 797 C CA . TRP A 1 103 ? -2.602 -2.788 0.239 1.00 96.25 103 TRP A CA 1
ATOM 798 C C . TRP A 1 103 ? -2.359 -3.625 -1.018 1.00 96.25 103 TRP A C 1
ATOM 800 O O . TRP A 1 103 ? -2.050 -4.810 -0.929 1.00 96.25 103 TRP A O 1
ATOM 810 N N . THR A 1 104 ? -2.528 -3.019 -2.191 1.00 94.00 104 THR A N 1
ATOM 811 C CA . THR A 1 104 ? -2.395 -3.684 -3.494 1.00 94.00 104 THR A CA 1
ATOM 812 C C . THR A 1 104 ? -1.902 -2.703 -4.552 1.00 94.00 104 THR A C 1
ATOM 814 O O . THR A 1 104 ? -1.976 -1.487 -4.365 1.00 94.00 104 THR A O 1
ATOM 817 N N . ASN A 1 105 ? -1.452 -3.252 -5.679 1.00 89.06 105 ASN A N 1
ATOM 818 C CA . ASN A 1 105 ? -1.209 -2.520 -6.919 1.00 89.06 105 ASN A CA 1
ATOM 819 C C . ASN A 1 105 ? -2.363 -2.705 -7.916 1.00 89.06 105 ASN A C 1
ATOM 821 O O . ASN A 1 105 ? -3.234 -3.555 -7.731 1.00 89.06 105 ASN A O 1
ATOM 825 N N . GLU A 1 106 ? -2.353 -1.905 -8.982 1.00 87.00 106 GLU A N 1
ATOM 826 C CA . GLU A 1 106 ? -3.317 -1.994 -10.089 1.00 87.00 106 GLU A CA 1
ATOM 827 C C . GLU A 1 106 ? -2.931 -3.049 -11.146 1.00 87.00 106 GLU A C 1
ATOM 829 O O . GLU A 1 106 ? -3.796 -3.586 -11.834 1.00 87.00 106 GLU A O 1
ATOM 834 N N . LEU A 1 107 ? -1.634 -3.367 -11.245 1.00 92.31 107 LEU A N 1
ATOM 835 C CA . LEU A 1 107 ? -1.029 -4.301 -12.197 1.00 92.31 107 LEU A CA 1
ATOM 836 C C . LEU A 1 107 ? -0.065 -5.240 -11.462 1.00 92.31 107 LEU A C 1
ATOM 838 O O . LEU A 1 107 ? 0.541 -4.858 -10.458 1.00 92.31 107 LEU A O 1
ATOM 842 N N . GLY A 1 108 ? 0.102 -6.455 -11.987 1.00 92.44 108 GLY A N 1
ATOM 843 C CA . GLY A 1 108 ? 1.131 -7.391 -11.528 1.00 92.44 108 GLY A CA 1
ATOM 844 C C . GLY A 1 108 ? 2.472 -7.164 -12.218 1.00 92.44 108 GLY A C 1
ATOM 845 O O . GLY A 1 108 ? 3.519 -7.348 -11.607 1.00 92.44 108 GLY A O 1
ATOM 846 N N . GLU A 1 109 ? 2.453 -6.680 -13.463 1.00 93.88 109 GLU A N 1
ATOM 847 C CA . GLU A 1 109 ? 3.655 -6.283 -14.196 1.00 93.88 109 GLU A CA 1
ATOM 848 C C . GLU A 1 109 ? 3.392 -5.020 -15.022 1.00 93.88 109 GLU A C 1
ATOM 850 O O . GLU A 1 109 ? 2.411 -4.939 -15.765 1.00 93.88 109 GLU A O 1
ATOM 855 N N . GLY A 1 110 ? 4.278 -4.030 -14.885 1.00 92.94 110 GLY A N 1
ATOM 856 C CA . GLY A 1 110 ? 4.111 -2.713 -15.498 1.00 92.94 110 GLY A CA 1
ATOM 857 C C . GLY A 1 110 ? 4.270 -2.708 -17.017 1.00 92.94 110 GLY A C 1
ATOM 858 O O . GLY A 1 110 ? 3.421 -2.160 -17.709 1.00 92.94 110 GLY A O 1
ATOM 859 N N . ASN A 1 111 ? 5.322 -3.330 -17.555 1.00 94.50 111 ASN A N 1
ATOM 860 C CA . ASN A 1 111 ? 5.689 -3.178 -18.970 1.00 94.50 111 ASN A CA 1
ATOM 861 C C . ASN A 1 111 ? 4.747 -3.913 -19.934 1.00 94.50 111 ASN A C 1
ATOM 863 O O . ASN A 1 111 ? 4.541 -3.463 -21.058 1.00 94.50 111 ASN A O 1
ATOM 867 N N . SER A 1 112 ? 4.149 -5.015 -19.486 1.00 95.75 112 SER A N 1
ATOM 868 C CA . SER A 1 112 ? 3.163 -5.798 -20.229 1.00 95.75 112 SER A CA 1
ATOM 869 C C . SER A 1 112 ? 1.722 -5.441 -19.869 1.00 95.75 112 SER A C 1
ATOM 871 O O . SER A 1 112 ? 0.797 -5.976 -20.480 1.00 95.75 112 SER A O 1
ATOM 873 N N . HIS A 1 113 ? 1.519 -4.555 -18.886 1.00 94.69 113 HIS A N 1
ATOM 874 C CA . HIS A 1 113 ? 0.209 -4.253 -18.306 1.00 94.69 113 HIS A CA 1
ATOM 875 C C . HIS A 1 113 ? -0.520 -5.519 -17.826 1.00 94.69 113 HIS A C 1
ATOM 877 O O . HIS A 1 113 ? -1.725 -5.694 -18.024 1.00 94.69 113 HIS A O 1
ATOM 883 N N . SER A 1 114 ? 0.217 -6.445 -17.212 1.00 94.62 114 SER A N 1
ATOM 884 C CA . SER A 1 114 ? -0.345 -7.719 -16.778 1.00 94.62 114 SER A CA 1
ATOM 885 C C . SER A 1 114 ? -1.318 -7.530 -15.614 1.00 94.62 114 SER A C 1
ATOM 887 O O . SER A 1 114 ? -0.974 -6.962 -14.577 1.00 94.62 114 SER A O 1
ATOM 889 N N . HIS A 1 115 ? -2.519 -8.095 -15.751 1.00 93.38 115 HIS A N 1
ATOM 890 C CA . HIS A 1 115 ? 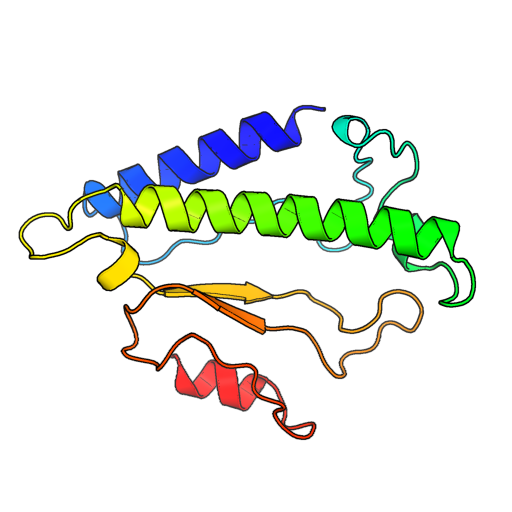-3.492 -8.254 -14.661 1.00 93.38 115 HIS A CA 1
ATOM 891 C C . HIS A 1 115 ? -3.330 -9.585 -13.905 1.00 93.38 115 HIS A C 1
ATOM 893 O O . HIS A 1 115 ? -4.192 -9.956 -13.107 1.00 93.38 115 HIS A O 1
ATOM 899 N N . LYS A 1 116 ? -2.264 -10.340 -14.192 1.00 93.44 116 LYS A N 1
ATOM 900 C CA . LYS A 1 116 ? -1.935 -11.593 -13.502 1.00 93.44 116 LYS A CA 1
ATOM 901 C C . LYS A 1 116 ? -1.032 -11.307 -12.312 1.00 93.44 116 LYS A C 1
ATOM 903 O O . LYS A 1 116 ? -0.241 -10.375 -12.374 1.00 93.44 116 LYS A O 1
ATOM 908 N N . ASP A 1 117 ? -1.158 -12.119 -11.266 1.00 91.94 117 ASP A N 1
ATOM 909 C CA . ASP A 1 117 ? -0.263 -12.130 -10.101 1.00 91.94 117 ASP A CA 1
ATOM 910 C C . ASP A 1 117 ? -0.063 -10.752 -9.442 1.00 91.94 117 ASP A C 1
ATOM 912 O O . ASP A 1 117 ? 1.020 -10.408 -8.972 1.00 91.94 117 ASP A O 1
ATOM 916 N N . ILE A 1 118 ? -1.138 -9.952 -9.392 1.00 94.12 118 ILE A N 1
ATOM 917 C CA . ILE A 1 118 ? -1.166 -8.683 -8.654 1.00 94.12 118 ILE A CA 1
ATOM 918 C C . ILE A 1 118 ? -0.905 -8.984 -7.167 1.00 94.12 118 ILE A C 1
ATOM 920 O O . ILE A 1 118 ? -1.621 -9.813 -6.597 1.00 94.12 118 ILE A O 1
ATOM 924 N N . PRO A 1 119 ? 0.072 -8.331 -6.514 1.00 91.94 119 PRO A N 1
ATOM 925 C CA . PRO A 1 119 ? 0.349 -8.558 -5.102 1.00 91.94 119 PRO A CA 1
ATOM 926 C C . PRO A 1 119 ? -0.702 -7.884 -4.212 1.00 91.94 119 PRO A C 1
ATOM 928 O O . PRO A 1 119 ? -0.976 -6.694 -4.361 1.00 91.94 119 PRO A O 1
ATOM 931 N N . TRP A 1 120 ? -1.223 -8.633 -3.237 1.00 93.56 120 TRP A N 1
ATOM 932 C CA . TRP A 1 120 ? -2.119 -8.137 -2.189 1.00 93.56 120 TRP A CA 1
ATOM 933 C C . TRP A 1 120 ? -1.505 -8.405 -0.815 1.00 93.56 120 TRP A C 1
ATOM 935 O O . TRP A 1 120 ? -1.175 -9.545 -0.485 1.00 93.56 120 TRP A O 1
ATOM 945 N N . ALA A 1 121 ? -1.388 -7.365 0.003 1.00 95.00 121 ALA A N 1
ATOM 946 C CA . ALA A 1 121 ? -0.941 -7.447 1.383 1.00 95.00 121 ALA A CA 1
ATOM 947 C C . ALA A 1 121 ? -2.107 -7.170 2.338 1.00 95.00 121 ALA A C 1
ATOM 949 O O . ALA A 1 121 ? -2.813 -6.169 2.209 1.00 95.00 121 ALA A O 1
ATOM 950 N N . PHE A 1 122 ? -2.263 -8.061 3.316 1.00 95.56 122 PHE A N 1
ATOM 951 C CA . PHE A 1 122 ? -3.192 -7.931 4.435 1.00 95.56 122 PHE A CA 1
ATOM 952 C C . PHE A 1 122 ? -2.381 -7.774 5.714 1.00 95.56 122 PHE A C 1
ATOM 954 O O . PHE A 1 122 ? -1.550 -8.630 6.030 1.00 95.56 122 PHE A O 1
ATOM 961 N N . ILE A 1 123 ? -2.600 -6.676 6.432 1.00 97.31 123 ILE A N 1
ATOM 962 C CA . ILE A 1 123 ? -1.828 -6.317 7.626 1.00 97.31 123 ILE A CA 1
ATOM 963 C C . ILE A 1 123 ? -2.800 -5.972 8.758 1.00 97.31 123 ILE A C 1
ATOM 965 O O . ILE A 1 123 ? -3.806 -5.305 8.526 1.00 97.31 123 ILE A O 1
ATOM 969 N N . GLY A 1 124 ? -2.491 -6.414 9.976 1.00 96.38 124 GLY A N 1
ATOM 970 C CA . GLY A 1 124 ? -3.365 -6.289 11.147 1.00 96.38 124 GLY A CA 1
ATOM 971 C C . GLY A 1 124 ? -4.208 -7.537 11.394 1.00 96.38 124 GLY A C 1
ATOM 972 O O . GLY A 1 124 ? -3.960 -8.576 10.783 1.00 96.38 124 GLY A O 1
ATOM 973 N N . SER A 1 125 ? -5.170 -7.439 12.311 1.00 94.25 125 SER A N 1
ATOM 974 C CA . SER A 1 125 ? -5.950 -8.599 12.776 1.00 94.25 125 SER A CA 1
ATOM 975 C C . SER A 1 125 ? -7.465 -8.375 12.779 1.00 94.25 125 SER A C 1
ATOM 977 O O . SER A 1 125 ? -8.197 -9.287 13.158 1.00 94.25 125 SER A O 1
ATOM 979 N N . GLY A 1 126 ? -7.959 -7.226 12.299 1.00 91.25 126 GLY A N 1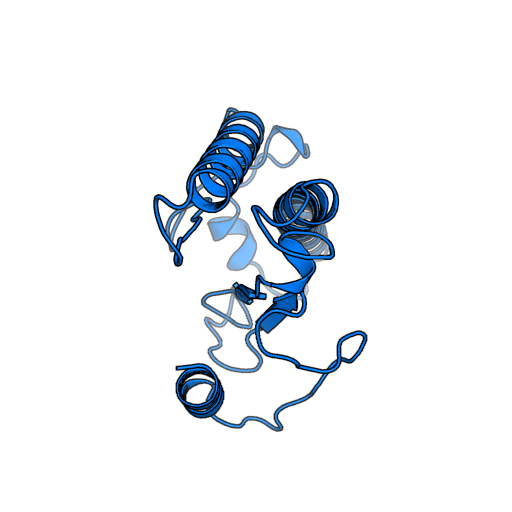
ATOM 980 C CA . GLY A 1 126 ? -9.384 -6.866 12.398 1.00 91.25 126 GLY A CA 1
ATOM 981 C C . GLY A 1 126 ? -10.367 -7.845 11.734 1.00 91.25 126 GLY A C 1
ATOM 982 O O . GLY A 1 126 ? -11.515 -7.933 12.150 1.00 91.25 126 GLY A O 1
ATOM 983 N N . LEU A 1 127 ? -9.923 -8.620 10.737 1.00 91.19 127 LEU A N 1
ATOM 984 C CA . LEU A 1 127 ? -10.722 -9.673 10.087 1.00 91.19 127 LEU A CA 1
ATOM 985 C C . LEU A 1 127 ? -10.401 -11.096 10.590 1.00 91.19 127 LEU A C 1
ATOM 987 O O . LEU A 1 127 ? -10.865 -12.077 10.012 1.00 91.19 127 LEU A O 1
ATOM 991 N N . GLY A 1 128 ? -9.579 -11.244 11.632 1.00 90.31 128 GLY A N 1
ATOM 992 C CA . GLY A 1 128 ? -9.277 -12.538 12.255 1.00 90.31 128 GLY A CA 1
ATOM 993 C C . GLY A 1 128 ? -8.483 -13.518 11.380 1.00 90.31 128 GLY A C 1
ATOM 994 O O . GLY A 1 128 ? -8.497 -14.725 11.631 1.00 90.31 128 GLY A O 1
ATOM 995 N N . PHE A 1 129 ? -7.791 -13.042 10.341 1.00 90.19 129 PHE A N 1
ATOM 996 C CA . PHE A 1 129 ? -6.966 -13.903 9.494 1.00 90.19 129 PHE A CA 1
ATOM 997 C C . PHE A 1 129 ? -5.632 -14.258 10.165 1.00 90.19 129 PHE A C 1
ATOM 999 O O . PHE A 1 129 ? -5.056 -13.490 10.932 1.00 90.19 129 PHE A O 1
ATOM 1006 N N . LYS A 1 130 ? -5.079 -15.426 9.818 1.00 90.06 130 LYS A N 1
ATOM 1007 C CA . LYS A 1 130 ? -3.724 -15.804 10.234 1.00 90.06 130 LYS A CA 1
ATOM 1008 C C . LYS A 1 130 ? -2.684 -15.060 9.388 1.00 90.06 130 LYS A C 1
ATOM 1010 O O . LYS A 1 130 ? -2.600 -15.299 8.178 1.00 90.06 130 LYS A O 1
ATOM 1015 N N . GLY A 1 131 ? -1.903 -14.192 10.031 1.00 92.00 131 GLY A N 1
ATOM 1016 C CA . GLY A 1 131 ? -0.749 -13.508 9.440 1.00 92.00 131 GLY A CA 1
ATOM 1017 C C . GLY A 1 131 ? 0.480 -14.411 9.259 1.00 92.00 131 GLY A C 1
ATOM 1018 O O . GLY A 1 131 ? 0.431 -15.617 9.507 1.00 92.00 131 GLY A O 1
ATOM 1019 N N . GLY A 1 132 ? 1.595 -13.818 8.815 1.00 94.00 132 GLY A N 1
ATOM 1020 C CA . GLY A 1 132 ? 2.883 -14.516 8.676 1.00 94.00 132 GLY A CA 1
ATOM 1021 C C . GLY A 1 132 ? 2.916 -15.575 7.569 1.00 94.00 132 GLY A C 1
ATOM 1022 O O . GLY A 1 132 ? 3.653 -16.552 7.672 1.00 94.00 132 GLY A O 1
ATOM 1023 N N . ARG A 1 133 ? 2.093 -15.412 6.529 1.00 93.69 133 ARG A N 1
ATOM 1024 C CA . ARG A 1 133 ? 1.994 -16.348 5.405 1.00 93.69 133 ARG A CA 1
ATOM 1025 C C . ARG A 1 133 ? 1.936 -15.613 4.073 1.00 93.69 133 ARG A C 1
ATOM 1027 O O . ARG A 1 133 ? 1.369 -14.529 3.986 1.00 93.69 133 ARG A O 1
ATOM 1034 N N . MET A 1 134 ? 2.455 -16.266 3.044 1.00 94.38 134 MET A N 1
ATOM 1035 C CA . MET A 1 134 ? 2.251 -15.916 1.643 1.00 94.38 134 MET A CA 1
ATOM 1036 C C . MET A 1 134 ? 1.340 -16.977 1.027 1.00 94.38 134 MET A C 1
ATOM 1038 O O . MET A 1 134 ? 1.489 -18.164 1.322 1.00 94.38 134 MET A O 1
ATOM 1042 N N . VAL A 1 135 ? 0.373 -16.553 0.218 1.00 92.06 135 VAL A N 1
ATOM 1043 C CA . VAL A 1 135 ? -0.589 -17.449 -0.429 1.00 92.06 135 VAL A CA 1
ATOM 1044 C C . VAL A 1 135 ? -0.536 -17.199 -1.922 1.00 92.06 135 VAL A C 1
ATOM 1046 O O . VAL A 1 135 ? -0.807 -16.088 -2.365 1.00 92.06 135 VAL A O 1
ATOM 1049 N N . ASP A 1 136 ? -0.221 -18.242 -2.679 1.00 93.31 136 ASP A N 1
ATOM 1050 C CA . ASP A 1 136 ? -0.481 -18.265 -4.111 1.00 93.31 136 ASP A CA 1
ATOM 1051 C C . ASP A 1 136 ? -1.944 -18.676 -4.326 1.00 93.31 136 ASP A C 1
ATOM 1053 O O . ASP A 1 136 ? -2.380 -19.742 -3.884 1.00 93.31 136 ASP A O 1
ATOM 1057 N N . ALA A 1 137 ? -2.716 -17.798 -4.962 1.00 91.12 137 ALA A N 1
ATOM 1058 C CA . ALA A 1 137 ? -4.120 -18.038 -5.266 1.00 91.12 137 ALA A CA 1
ATOM 1059 C C . ALA A 1 137 ? -4.322 -18.885 -6.537 1.00 91.12 137 ALA A C 1
ATOM 1061 O O . ALA A 1 137 ? -5.464 -19.106 -6.931 1.00 91.12 137 ALA A O 1
ATOM 1062 N N . GLY A 1 138 ? -3.256 -19.342 -7.202 1.00 92.88 138 GLY A N 1
ATOM 1063 C CA . GLY A 1 138 ? -3.322 -20.242 -8.355 1.00 92.88 138 GLY A CA 1
ATOM 1064 C C . GLY A 1 138 ? -4.053 -19.639 -9.556 1.00 92.88 138 GLY A C 1
ATOM 1065 O O . GLY A 1 138 ? -4.811 -20.335 -10.230 1.00 92.88 138 GLY A O 1
ATOM 1066 N N . GLY A 1 139 ? -3.900 -18.330 -9.787 1.00 91.38 139 GLY A N 1
ATOM 1067 C CA . GLY A 1 139 ? -4.579 -17.611 -10.872 1.00 91.38 139 GLY A CA 1
ATOM 1068 C C . GLY A 1 139 ? -6.085 -17.398 -10.665 1.00 91.38 139 GLY A C 1
ATOM 1069 O O . GLY A 1 139 ? -6.793 -17.040 -11.609 1.00 91.38 139 GLY A O 1
ATOM 1070 N N . VAL A 1 140 ? -6.602 -17.612 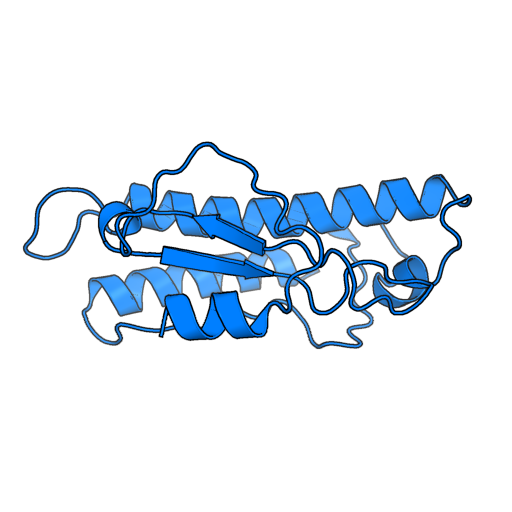-9.451 1.00 93.00 140 VAL A N 1
ATOM 1071 C CA . VAL A 1 140 ? -8.000 -17.314 -9.121 1.00 93.00 140 VAL A CA 1
ATOM 1072 C C . VAL A 1 140 ? -8.277 -15.805 -9.265 1.00 93.00 140 VAL A C 1
ATOM 1074 O O . VAL A 1 140 ? -7.500 -14.995 -8.756 1.00 93.00 140 VAL A O 1
ATOM 1077 N N . PRO A 1 141 ? -9.398 -15.396 -9.897 1.00 92.31 141 PRO A N 1
ATOM 1078 C CA . PRO A 1 141 ? -9.750 -13.982 -10.024 1.00 92.31 141 PRO A CA 1
ATOM 1079 C C . PRO A 1 141 ? -9.882 -13.278 -8.663 1.00 92.31 141 PRO A C 1
ATOM 1081 O O . PRO A 1 141 ? -10.618 -13.742 -7.784 1.00 92.31 141 PRO A O 1
ATOM 1084 N N . HIS A 1 142 ? -9.208 -12.132 -8.497 1.00 90.62 142 HIS A N 1
ATOM 1085 C CA . HIS A 1 142 ? -9.137 -11.389 -7.227 1.00 90.62 142 HIS A CA 1
ATOM 1086 C C . HIS A 1 142 ? -10.502 -10.874 -6.737 1.00 90.62 142 HIS A C 1
ATOM 1088 O O . HIS A 1 142 ? -10.691 -10.604 -5.558 1.00 90.62 142 HIS A O 1
ATOM 1094 N N . ASN A 1 143 ? -11.510 -10.812 -7.600 1.00 91.31 143 ASN A N 1
ATOM 1095 C CA . ASN A 1 143 ? -12.896 -10.548 -7.228 1.00 91.31 143 ASN A CA 1
ATOM 1096 C C . ASN A 1 143 ? -13.450 -11.578 -6.223 1.00 91.31 143 ASN A C 1
ATOM 1098 O O . ASN A 1 143 ? -14.284 -11.212 -5.401 1.00 91.31 143 ASN A O 1
ATOM 1102 N N . ARG A 1 144 ? -12.957 -12.828 -6.196 1.00 90.88 144 ARG A N 1
ATOM 1103 C CA . ARG A 1 144 ? -13.317 -13.780 -5.123 1.00 90.88 144 ARG A CA 1
ATOM 1104 C C . ARG A 1 144 ? -12.754 -13.361 -3.767 1.00 90.88 144 ARG A C 1
ATOM 1106 O O . ARG A 1 144 ? -13.433 -13.531 -2.761 1.00 90.88 144 ARG A O 1
ATOM 1113 N N . LEU A 1 145 ? -11.543 -12.804 -3.752 1.00 89.44 145 LEU A N 1
ATOM 1114 C CA . LEU A 1 145 ? -10.939 -12.241 -2.547 1.00 89.44 145 LEU A CA 1
ATOM 1115 C C . LEU A 1 145 ? -11.743 -11.025 -2.073 1.00 89.44 145 LEU A C 1
ATOM 1117 O O . LEU A 1 145 ? -12.131 -10.988 -0.911 1.00 89.44 145 LEU A O 1
ATOM 1121 N N . LEU A 1 146 ? -12.069 -10.093 -2.974 1.00 89.12 146 LEU A N 1
ATOM 1122 C CA . LEU A 1 146 ? -12.868 -8.905 -2.646 1.00 89.12 146 LEU A CA 1
ATOM 1123 C C . LEU A 1 146 ? -14.244 -9.262 -2.063 1.00 89.12 146 LEU A C 1
ATOM 1125 O O . LEU A 1 146 ? -14.670 -8.646 -1.096 1.00 89.12 146 LEU A O 1
ATOM 1129 N N . LEU A 1 147 ? -14.910 -10.291 -2.597 1.00 90.25 147 LEU A N 1
ATOM 1130 C CA . LEU A 1 147 ? -16.179 -10.785 -2.052 1.00 90.25 147 LEU A CA 1
ATOM 1131 C C . LEU A 1 147 ? -16.034 -11.475 -0.687 1.00 90.25 147 LEU A C 1
ATOM 1133 O O . LEU A 1 147 ? -17.007 -11.548 0.050 1.00 90.25 147 LEU A O 1
ATOM 1137 N N . SER A 1 148 ? -14.857 -12.012 -0.355 1.00 86.19 148 SER A N 1
ATOM 1138 C CA . SER A 1 148 ? -14.629 -12.705 0.923 1.00 86.19 148 SER A CA 1
ATOM 1139 C C . SER A 1 148 ? -14.362 -11.770 2.104 1.00 86.19 148 SER A C 1
ATOM 1141 O O . SER A 1 148 ? -14.377 -12.225 3.244 1.00 86.19 148 SER A O 1
ATOM 1143 N N . ILE A 1 149 ? -14.092 -10.492 1.828 1.00 84.69 149 ILE A N 1
ATOM 1144 C CA . ILE A 1 149 ? -13.754 -9.469 2.829 1.00 84.69 149 ILE A CA 1
ATOM 1145 C C . ILE A 1 149 ? -14.814 -8.362 2.932 1.00 84.69 149 ILE A C 1
ATOM 1147 O O . ILE A 1 149 ? -14.618 -7.421 3.698 1.00 84.69 149 ILE A O 1
ATOM 1151 N N . ALA A 1 150 ? -15.875 -8.454 2.123 1.00 69.31 150 ALA A N 1
ATOM 1152 C CA . ALA A 1 150 ? -17.005 -7.528 2.094 1.00 69.31 150 ALA A CA 1
ATOM 1153 C C . ALA A 1 150 ? -18.070 -7.878 3.142 1.00 69.31 150 ALA A C 1
ATOM 1155 O O . ALA A 1 150 ? -18.182 -9.074 3.499 1.00 69.31 150 ALA A O 1
#

pLDDT: mean 94.39, std 4.72, range [69.31, 98.69]